Protein AF-A0A328ERE6-F1 (afdb_monomer_lite)

Secondary structure (DSSP, 8-state):
--SB-TTSPBPHHHHHHHHHHHHS-S-HHHHHHHHTS-HHHHHHHHHHHHHTT----------

Foldseek 3Di:
DAQADPVRHGDPLVVLLVVLCVVPPDDLVRSCVSSVHDSVSNVRSVVVCVVVVNDPPDDDDDD

pLDDT: mean 78.76, std 14.61, range [40.03, 90.38]

Organism: NCBI:txid61435

Radius of gyration: 11.46 Å; chains: 1; bounding box: 23×20×38 Å

Sequence (63 aa):
MPCFESDGSLSTSGKQTLKAVKEHPGTPEEIAPFSGLPLYRVRSGTRAWQKRDWPKKKKASTI

Structure (mmCIF, N/CA/C/O backbone):
data_AF-A0A328ERE6-F1
#
_entry.id   AF-A0A328ERE6-F1
#
loop_
_atom_site.group_PDB
_atom_site.id
_atom_site.type_symbol
_atom_site.label_atom_id
_atom_site.label_alt_id
_atom_site.label_comp_id
_atom_site.label_asym_id
_atom_site.label_entity_id
_atom_site.label_seq_id
_atom_site.pdbx_PDB_ins_code
_atom_site.Cartn_x
_atom_site.Cartn_y
_atom_site.Cartn_z
_atom_site.occupancy
_atom_site.B_iso_or_equiv
_atom_site.auth_seq_id
_atom_site.auth_comp_id
_atom_site.auth_asym_id
_atom_site.auth_atom_id
_atom_site.pdbx_PDB_model_num
ATOM 1 N N . MET A 1 1 ? 1.751 -10.951 -6.805 1.00 60.91 1 MET A N 1
ATOM 2 C CA . MET A 1 1 ? 2.081 -9.648 -7.416 1.00 60.91 1 MET A CA 1
ATOM 3 C C . MET A 1 1 ? 2.768 -8.801 -6.355 1.00 60.91 1 MET A C 1
ATOM 5 O O . MET A 1 1 ? 2.182 -8.640 -5.285 1.00 60.91 1 MET A O 1
ATOM 9 N N . PRO A 1 2 ? 4.018 -8.376 -6.576 1.00 75.88 2 PRO A N 1
ATOM 10 C CA . PRO A 1 2 ? 4.750 -7.542 -5.626 1.00 75.88 2 PRO A CA 1
ATOM 11 C C . PRO A 1 2 ? 4.072 -6.171 -5.469 1.00 75.88 2 PRO A C 1
ATOM 13 O O . PRO A 1 2 ? 3.342 -5.731 -6.355 1.00 75.88 2 PRO A O 1
ATOM 16 N N . CYS A 1 3 ? 4.269 -5.492 -4.335 1.00 80.31 3 CYS A N 1
ATOM 17 C CA . CYS A 1 3 ? 3.735 -4.132 -4.137 1.00 80.31 3 CYS A CA 1
ATOM 18 C C . CYS A 1 3 ? 4.446 -3.069 -4.981 1.00 80.31 3 CYS A C 1
ATOM 20 O O . CYS A 1 3 ? 3.883 -2.000 -5.207 1.00 80.31 3 CYS A O 1
ATOM 22 N N . PHE A 1 4 ? 5.641 -3.391 -5.466 1.00 81.50 4 PHE A N 1
ATOM 23 C CA . PHE A 1 4 ? 6.403 -2.587 -6.405 1.00 81.50 4 PHE A CA 1
ATOM 24 C C . PHE A 1 4 ? 6.667 -3.397 -7.666 1.00 81.50 4 PHE A C 1
ATOM 26 O O . PHE A 1 4 ? 6.915 -4.599 -7.575 1.00 81.50 4 PHE A O 1
ATOM 33 N N . GLU A 1 5 ? 6.602 -2.747 -8.815 1.00 83.94 5 GLU A N 1
ATOM 34 C CA . GLU A 1 5 ? 7.048 -3.318 -10.080 1.00 83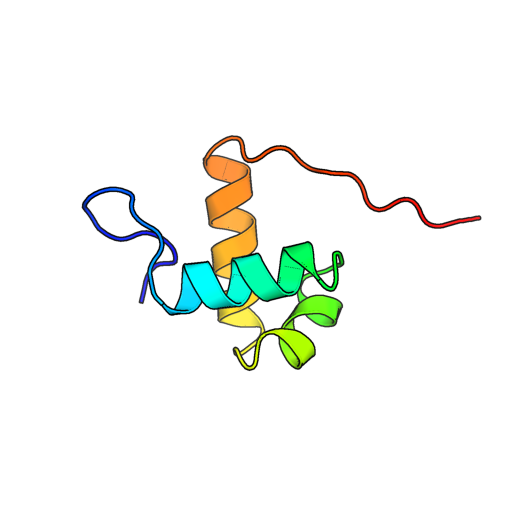.94 5 GLU A CA 1
ATOM 35 C C . GLU A 1 5 ? 8.572 -3.189 -10.225 1.00 83.94 5 GLU A C 1
ATOM 37 O O . GLU A 1 5 ? 9.239 -2.553 -9.401 1.00 83.94 5 GLU A O 1
ATOM 42 N N . SER A 1 6 ? 9.141 -3.845 -11.239 1.00 82.31 6 SER A N 1
ATOM 43 C CA . SER A 1 6 ? 10.594 -3.894 -11.467 1.00 82.31 6 SER A CA 1
ATOM 44 C C . SER A 1 6 ? 11.206 -2.516 -11.744 1.00 82.31 6 SER A C 1
ATOM 46 O O . SER A 1 6 ? 12.387 -2.306 -11.490 1.00 82.31 6 SER A O 1
ATOM 48 N N . ASP A 1 7 ? 10.396 -1.577 -12.230 1.00 81.44 7 ASP A N 1
ATOM 49 C CA . ASP A 1 7 ? 10.738 -0.169 -12.462 1.00 81.44 7 ASP A CA 1
ATOM 50 C C . ASP A 1 7 ? 10.660 0.690 -11.180 1.00 81.44 7 ASP A C 1
ATOM 52 O O . ASP A 1 7 ? 10.999 1.872 -11.180 1.00 81.44 7 ASP A O 1
ATOM 56 N N . GLY A 1 8 ? 10.211 0.109 -10.063 1.00 79.06 8 GLY A N 1
ATOM 57 C CA . GLY A 1 8 ? 10.018 0.798 -8.793 1.00 79.06 8 GLY A CA 1
ATOM 58 C C . GLY A 1 8 ? 8.690 1.547 -8.670 1.00 79.06 8 GLY A C 1
ATOM 59 O O . GLY A 1 8 ? 8.478 2.205 -7.641 1.00 79.06 8 GLY A O 1
ATOM 60 N N . SER A 1 9 ? 7.793 1.445 -9.653 1.00 85.38 9 SER A N 1
ATOM 61 C CA . SER A 1 9 ? 6.432 1.971 -9.568 1.00 85.38 9 SER A CA 1
ATOM 62 C C . SER A 1 9 ? 5.561 1.107 -8.647 1.00 85.38 9 SER A C 1
ATOM 64 O O . SER A 1 9 ? 5.901 -0.026 -8.300 1.00 85.38 9 SER A O 1
ATOM 66 N N . LEU A 1 10 ? 4.443 1.656 -8.164 1.00 85.50 10 LEU A N 1
ATOM 67 C CA . LEU A 1 10 ? 3.493 0.887 -7.356 1.00 85.50 10 LEU A CA 1
ATOM 68 C C . LEU A 1 10 ? 2.620 0.025 -8.264 1.00 85.50 10 LEU A C 1
ATOM 70 O O . LEU A 1 10 ? 1.927 0.554 -9.135 1.00 85.50 10 LEU A O 1
ATOM 74 N N . SER A 1 11 ? 2.557 -1.273 -7.970 1.00 89.19 11 SER A N 1
ATOM 75 C CA . SER A 1 11 ? 1.602 -2.164 -8.630 1.00 89.19 11 SER A CA 1
ATOM 76 C C . SER A 1 11 ? 0.163 -1.783 -8.280 1.00 89.19 11 SER A C 1
ATOM 78 O O . SER A 1 11 ? -0.082 -1.065 -7.307 1.00 89.19 11 SER A O 1
ATOM 80 N N . THR A 1 12 ? -0.826 -2.308 -9.005 1.00 87.81 12 THR A N 1
ATOM 81 C CA . THR A 1 12 ? -2.255 -2.075 -8.709 1.00 87.81 12 THR A CA 1
ATOM 82 C C . THR A 1 12 ? -2.598 -2.366 -7.246 1.00 87.81 12 THR A C 1
ATOM 84 O O . THR A 1 12 ? -3.225 -1.545 -6.576 1.00 87.81 12 THR A O 1
ATOM 87 N N . SER A 1 13 ? -2.094 -3.478 -6.700 1.00 85.31 13 SER A N 1
ATOM 88 C CA . SER A 1 13 ? -2.259 -3.789 -5.276 1.00 85.31 13 SER A CA 1
ATOM 89 C C . SER A 1 13 ? -1.481 -2.855 -4.350 1.00 85.31 13 SER A C 1
ATOM 91 O O . SER A 1 13 ? -1.956 -2.550 -3.258 1.00 85.31 13 SER A O 1
ATOM 93 N N . GLY A 1 14 ? -0.310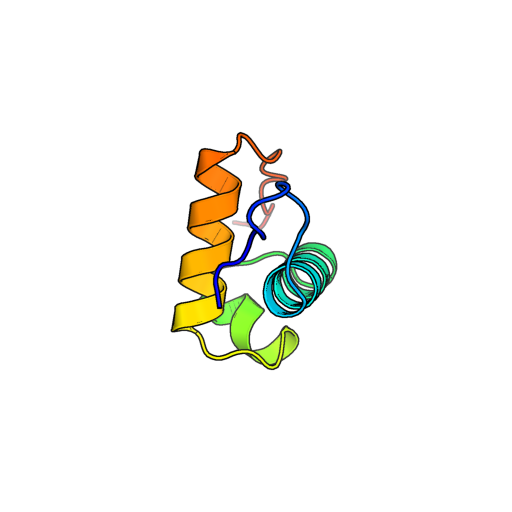 -2.372 -4.774 1.00 88.06 14 GLY A N 1
ATOM 94 C CA . GLY A 1 14 ? 0.438 -1.347 -4.047 1.00 88.06 14 GLY A CA 1
ATOM 95 C C . GLY A 1 14 ? -0.344 -0.035 -3.960 1.00 88.06 14 GLY A C 1
ATOM 96 O O . GLY A 1 14 ? -0.473 0.529 -2.878 1.00 88.06 14 GLY A O 1
ATOM 97 N N . LYS A 1 15 ? -0.953 0.408 -5.066 1.00 89.00 15 LYS A N 1
ATOM 98 C CA . LYS A 1 15 ? -1.807 1.606 -5.121 1.00 89.00 15 LYS A CA 1
ATOM 99 C C . LYS A 1 15 ? -3.048 1.465 -4.236 1.00 89.00 15 LYS A C 1
ATOM 101 O O . LYS A 1 15 ? -3.343 2.381 -3.476 1.00 89.00 15 LYS A O 1
ATOM 106 N N . GLN A 1 16 ? -3.734 0.322 -4.284 1.00 88.44 16 GLN A N 1
ATOM 107 C CA . GLN A 1 16 ? -4.898 0.038 -3.431 1.00 88.44 16 GLN A CA 1
ATOM 108 C C . GLN A 1 16 ? -4.535 0.023 -1.947 1.00 88.44 16 GLN A C 1
ATOM 110 O O . GLN A 1 16 ? -5.198 0.672 -1.143 1.00 88.44 16 GLN A O 1
ATOM 115 N N . THR A 1 17 ? -3.436 -0.648 -1.594 1.00 86.88 17 THR A N 1
ATOM 116 C CA . THR A 1 17 ? -2.930 -0.638 -0.217 1.00 86.88 17 THR A CA 1
ATOM 117 C C . THR A 1 17 ? -2.596 0.795 0.201 1.00 86.88 17 THR A C 1
ATOM 119 O O . THR A 1 17 ? -2.907 1.188 1.319 1.00 86.88 17 THR A O 1
ATOM 122 N N . LEU A 1 18 ? -1.984 1.604 -0.678 1.00 86.94 18 LEU A N 1
ATOM 123 C CA . LEU A 1 18 ? -1.571 2.979 -0.352 1.00 86.94 18 LEU A CA 1
ATOM 124 C C . LEU A 1 18 ? -2.758 3.890 -0.137 1.00 86.94 18 LEU A C 1
ATOM 126 O O . LEU A 1 18 ? -2.748 4.694 0.791 1.00 86.94 18 LEU A O 1
ATOM 130 N N . LYS A 1 19 ? -3.776 3.747 -0.978 1.00 88.81 19 LYS A N 1
ATOM 131 C CA . LYS A 1 19 ? -5.035 4.452 -0.814 1.00 88.81 19 LYS A CA 1
ATOM 132 C C . LYS A 1 19 ? -5.670 4.104 0.535 1.00 88.81 19 LYS A C 1
ATOM 134 O O . LYS A 1 19 ? -5.920 5.010 1.321 1.00 88.81 19 LYS A O 1
ATOM 139 N N . ALA A 1 20 ? -5.787 2.814 0.850 1.00 88.38 20 ALA A N 1
ATOM 140 C CA . ALA A 1 20 ? -6.369 2.355 2.107 1.00 88.38 20 ALA A CA 1
ATOM 141 C C . ALA A 1 20 ? -5.587 2.839 3.337 1.00 88.38 20 ALA A C 1
ATOM 143 O O . ALA A 1 20 ? -6.193 3.322 4.279 1.00 88.38 20 ALA A O 1
ATOM 144 N N . VAL A 1 21 ? -4.249 2.805 3.308 1.00 86.75 21 VAL A N 1
ATOM 145 C CA . VAL A 1 21 ? -3.400 3.333 4.395 1.00 86.75 21 VAL A CA 1
ATOM 146 C C . VAL A 1 21 ? -3.533 4.852 4.552 1.00 86.75 21 VAL A C 1
ATOM 148 O O . VAL A 1 21 ? -3.379 5.368 5.656 1.00 86.75 21 VAL A O 1
ATOM 151 N N . LYS A 1 22 ? -3.763 5.595 3.464 1.00 85.81 22 LYS A N 1
ATOM 152 C CA . LYS A 1 22 ? -3.926 7.056 3.514 1.00 85.81 22 LYS A CA 1
ATOM 153 C C . LYS A 1 22 ? -5.298 7.469 4.042 1.00 85.81 22 LYS A C 1
ATOM 155 O O . LYS A 1 22 ? -5.366 8.414 4.819 1.00 85.81 22 LYS A O 1
ATOM 160 N N . GLU A 1 23 ? -6.355 6.793 3.604 1.00 86.81 23 GLU A N 1
ATOM 161 C CA . GLU A 1 23 ? -7.742 7.071 4.007 1.00 86.81 23 GLU A CA 1
ATOM 162 C C . GLU A 1 23 ? -8.030 6.535 5.413 1.00 86.81 23 GLU A C 1
ATOM 164 O O . GLU A 1 23 ? -8.601 7.227 6.252 1.00 86.81 23 GLU A O 1
ATOM 169 N N . HIS A 1 24 ? -7.550 5.326 5.688 1.00 85.75 24 HIS A N 1
ATOM 170 C CA . HIS A 1 24 ? -7.667 4.634 6.960 1.00 85.75 24 HIS A CA 1
ATOM 171 C C . HIS A 1 24 ? -6.265 4.213 7.399 1.00 85.75 24 HIS A C 1
ATOM 173 O O . HIS A 1 24 ? -5.883 3.051 7.230 1.00 85.75 24 HIS A O 1
ATOM 179 N N . PRO A 1 25 ? -5.453 5.132 7.960 1.00 83.12 25 PRO A N 1
ATOM 180 C CA . PRO A 1 25 ? -4.212 4.713 8.600 1.00 83.12 25 PRO A CA 1
ATOM 181 C C . PRO A 1 25 ? -4.555 3.630 9.626 1.00 83.12 25 PRO A C 1
ATOM 183 O O . PRO A 1 25 ? -5.679 3.613 10.131 1.00 83.12 25 PRO A O 1
ATOM 186 N N . GLY A 1 26 ? -3.628 2.731 9.967 1.00 85.12 26 GLY A N 1
ATOM 187 C CA . GLY A 1 26 ? -3.916 1.655 10.922 1.00 85.12 26 GLY A CA 1
ATOM 188 C C . GLY A 1 26 ? -2.962 0.486 10.924 1.00 85.12 26 GLY A C 1
ATOM 189 O O . GLY A 1 26 ? -1.916 0.519 10.270 1.00 85.12 26 GLY A O 1
ATOM 190 N N . THR A 1 27 ? -3.315 -0.538 11.700 1.00 87.56 27 THR A N 1
ATOM 191 C CA . THR A 1 27 ? -2.646 -1.836 11.595 1.00 87.56 27 THR A CA 1
ATOM 192 C C . THR A 1 27 ? -3.054 -2.522 10.288 1.00 87.56 27 THR A C 1
ATOM 194 O O . THR A 1 27 ? -4.107 -2.221 9.722 1.00 87.56 27 THR A O 1
ATOM 197 N N . PRO A 1 28 ? -2.245 -3.455 9.757 1.00 87.12 28 PRO A N 1
ATOM 198 C CA . PRO A 1 28 ? -2.607 -4.187 8.548 1.00 87.12 28 PRO A CA 1
ATOM 199 C C . PRO A 1 28 ? -3.957 -4.910 8.654 1.00 87.12 28 PRO A C 1
ATOM 201 O O . PRO A 1 28 ? -4.627 -5.052 7.634 1.00 87.12 28 PRO A O 1
ATOM 204 N N . GLU A 1 29 ? -4.353 -5.350 9.857 1.00 88.38 29 GLU A N 1
ATOM 205 C CA . GLU A 1 29 ? -5.681 -5.928 10.103 1.00 88.38 29 GLU A CA 1
ATOM 206 C C . GLU A 1 29 ? -6.798 -4.906 9.895 1.00 88.38 29 GLU A C 1
ATOM 208 O O . GLU A 1 29 ? -7.781 -5.217 9.229 1.00 88.38 29 GLU A O 1
ATOM 213 N N . GLU A 1 30 ? -6.624 -3.687 10.410 1.00 88.00 30 GLU A N 1
ATOM 214 C CA . GLU A 1 30 ? -7.591 -2.596 10.257 1.00 88.00 30 GLU A CA 1
ATOM 215 C C . GLU A 1 30 ? -7.693 -2.127 8.804 1.00 88.00 30 GLU A C 1
ATOM 217 O O . GLU A 1 30 ? -8.780 -1.818 8.339 1.00 88.00 30 GLU A O 1
ATOM 222 N N . ILE A 1 31 ? -6.578 -2.092 8.068 1.00 88.88 31 ILE A N 1
ATOM 223 C CA . ILE A 1 31 ? -6.517 -1.580 6.687 1.00 88.88 31 ILE A CA 1
ATOM 224 C C . ILE A 1 31 ? -7.084 -2.583 5.669 1.00 88.88 31 ILE A C 1
ATOM 226 O O . ILE A 1 31 ? -7.651 -2.182 4.649 1.00 88.88 31 ILE A O 1
ATOM 230 N N . ALA A 1 32 ? -6.915 -3.887 5.911 1.00 88.88 32 ALA A N 1
ATOM 231 C CA . ALA A 1 32 ? -7.347 -4.952 5.004 1.00 88.88 32 ALA A CA 1
ATOM 232 C C . ALA A 1 32 ? -8.797 -4.810 4.497 1.00 88.88 32 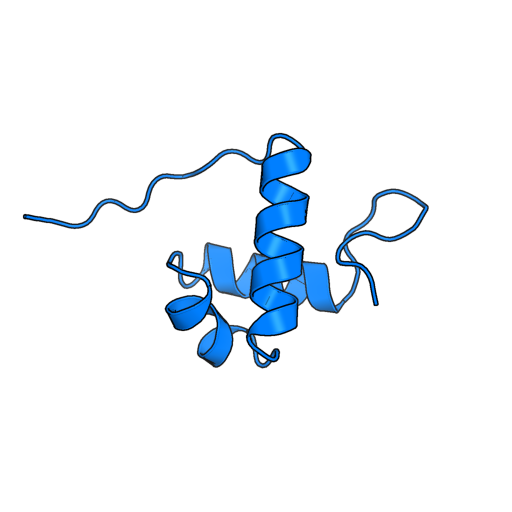ALA A C 1
ATOM 234 O O . ALA A 1 32 ? -8.962 -4.788 3.270 1.00 88.88 32 ALA A O 1
ATOM 235 N N . PRO A 1 33 ? -9.822 -4.635 5.357 1.00 88.75 33 PRO A N 1
ATOM 236 C CA . PRO A 1 33 ? -11.205 -4.485 4.902 1.00 88.75 33 PRO A CA 1
ATOM 237 C C . PRO A 1 33 ? -11.417 -3.260 4.000 1.00 88.75 33 PRO A C 1
ATOM 239 O O . PRO A 1 33 ? -12.167 -3.352 3.033 1.00 88.75 33 PRO A O 1
ATOM 242 N N . PHE A 1 34 ? -10.719 -2.145 4.241 1.00 87.38 34 PHE A N 1
ATOM 243 C CA . PHE A 1 34 ? -10.839 -0.931 3.418 1.00 87.38 34 PHE A CA 1
ATOM 244 C C . PHE A 1 34 ? -10.112 -1.039 2.076 1.00 87.38 34 PHE A C 1
ATOM 246 O O . PHE A 1 34 ? -10.494 -0.413 1.092 1.00 87.38 34 PHE A O 1
ATOM 253 N N . SER A 1 35 ? -9.049 -1.842 2.018 1.00 85.69 35 SER A N 1
ATOM 254 C CA . SER A 1 35 ? -8.259 -2.023 0.798 1.00 85.69 35 SER A CA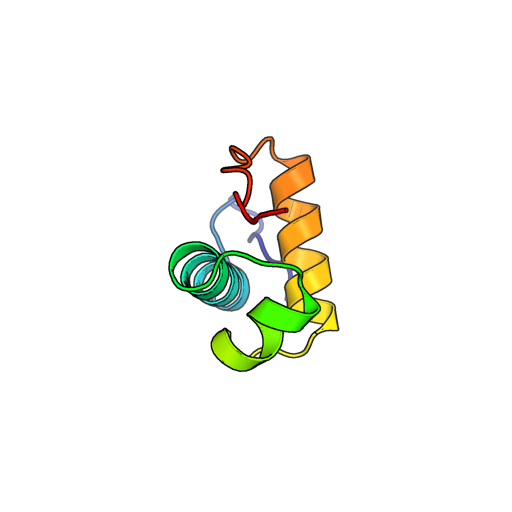 1
ATOM 255 C C . SER A 1 35 ? -8.906 -2.942 -0.239 1.00 85.69 35 SER A C 1
ATOM 257 O O . SER A 1 35 ? -8.470 -2.950 -1.390 1.00 85.69 35 SER A O 1
ATOM 259 N N . GLY A 1 36 ? -9.891 -3.754 0.163 1.00 86.94 36 GLY A N 1
ATOM 260 C CA . GLY A 1 36 ? -10.435 -4.830 -0.672 1.00 86.94 36 GLY A CA 1
ATOM 261 C C . GLY A 1 36 ? -9.405 -5.915 -1.017 1.00 86.94 36 GLY A C 1
ATOM 262 O O . GLY A 1 36 ? -9.616 -6.703 -1.937 1.00 86.94 36 GLY A O 1
ATOM 263 N N . LEU A 1 37 ? -8.269 -5.949 -0.310 1.00 88.31 37 LEU A N 1
ATOM 264 C CA . LEU A 1 37 ? -7.182 -6.901 -0.512 1.00 88.31 37 LEU A CA 1
ATOM 265 C C . LEU A 1 37 ? -7.076 -7.864 0.674 1.00 88.31 37 LEU A C 1
ATOM 267 O O . LEU A 1 37 ? -7.336 -7.490 1.818 1.00 88.31 37 LEU A O 1
ATOM 271 N N . PRO A 1 38 ? -6.615 -9.103 0.439 1.00 90.38 38 PRO A N 1
ATOM 272 C CA . PRO A 1 38 ? -6.398 -10.049 1.520 1.00 90.38 38 PRO A CA 1
ATOM 273 C C . PRO A 1 38 ? -5.284 -9.574 2.465 1.00 90.38 38 PRO A C 1
ATOM 275 O O . PRO A 1 38 ? -4.276 -9.001 2.038 1.00 90.38 38 PRO A O 1
ATOM 278 N N . LEU A 1 39 ? -5.428 -9.893 3.755 1.00 89.00 39 LEU A N 1
ATOM 279 C CA . LEU A 1 39 ? -4.543 -9.435 4.834 1.00 89.00 39 LEU A CA 1
ATOM 280 C C . LEU A 1 39 ? -3.052 -9.701 4.566 1.00 89.00 39 LEU A C 1
ATOM 282 O O . LEU A 1 39 ? -2.204 -8.851 4.843 1.00 89.00 39 LEU A O 1
ATOM 286 N N . TYR A 1 40 ? -2.711 -10.859 3.990 1.00 89.44 40 TYR A N 1
ATOM 287 C CA . TYR A 1 40 ? -1.318 -11.189 3.673 1.00 89.44 40 TYR A CA 1
ATOM 288 C C . TYR A 1 40 ? -0.703 -10.209 2.656 1.00 89.44 40 TYR A C 1
ATOM 290 O O . TYR A 1 40 ? 0.477 -9.871 2.774 1.00 89.44 40 TYR A O 1
ATOM 298 N N . ARG A 1 41 ? -1.492 -9.692 1.698 1.00 86.56 41 ARG A N 1
ATOM 299 C CA . ARG A 1 41 ? -1.022 -8.685 0.734 1.00 86.56 41 ARG A CA 1
ATOM 300 C C . ARG A 1 41 ? -0.784 -7.348 1.411 1.00 86.56 41 ARG A C 1
ATOM 302 O O . ARG A 1 41 ? 0.285 -6.775 1.218 1.00 86.56 41 ARG A O 1
ATOM 309 N N . VAL A 1 42 ? -1.715 -6.897 2.245 1.00 88.31 42 VAL A N 1
ATOM 310 C CA . VAL A 1 42 ? -1.585 -5.630 2.981 1.00 88.31 42 VAL A CA 1
ATOM 311 C C . VAL A 1 42 ? -0.374 -5.664 3.916 1.00 88.31 42 VAL A C 1
ATOM 313 O O . VAL A 1 42 ? 0.424 -4.725 3.932 1.00 88.31 42 VAL A O 1
ATOM 316 N N . ARG A 1 43 ? -0.143 -6.786 4.609 1.00 88.88 43 ARG A N 1
ATOM 317 C CA . ARG A 1 43 ? 1.069 -7.018 5.417 1.00 88.88 43 ARG A CA 1
ATOM 318 C C . ARG A 1 43 ? 2.350 -7.001 4.580 1.00 88.88 43 ARG A C 1
ATOM 320 O O . ARG A 1 43 ? 3.347 -6.418 4.996 1.00 88.88 43 ARG A O 1
ATOM 327 N N . SER A 1 44 ? 2.344 -7.632 3.407 1.00 87.25 44 SER A N 1
ATOM 328 C CA . SER A 1 44 ? 3.518 -7.629 2.525 1.00 87.25 44 SER A CA 1
ATOM 329 C C . SER A 1 44 ? 3.833 -6.226 1.989 1.00 87.25 44 SER A C 1
ATOM 331 O O . SER A 1 44 ? 4.995 -5.824 1.972 1.00 87.25 44 SER A O 1
ATOM 333 N N . GLY A 1 45 ? 2.805 -5.451 1.628 1.00 85.75 45 GLY A N 1
ATOM 334 C CA . GLY A 1 45 ? 2.953 -4.095 1.106 1.00 85.75 45 GLY A CA 1
ATOM 335 C C . GLY A 1 45 ? 3.423 -3.096 2.145 1.00 85.75 45 GLY A C 1
ATOM 336 O O . GLY A 1 45 ? 4.374 -2.359 1.903 1.00 85.75 45 GLY A O 1
ATOM 337 N N . THR A 1 46 ? 2.830 -3.140 3.338 1.00 82.81 46 THR A N 1
ATOM 338 C CA . THR A 1 46 ? 3.258 -2.304 4.468 1.00 82.81 46 THR A CA 1
ATOM 339 C C . THR A 1 46 ? 4.715 -2.569 4.854 1.00 82.81 46 THR A C 1
ATOM 341 O O . THR A 1 46 ? 5.470 -1.615 5.039 1.00 82.81 46 THR A O 1
ATOM 344 N N . ARG A 1 47 ? 5.167 -3.833 4.882 1.00 84.62 47 ARG A N 1
ATOM 345 C CA . ARG A 1 47 ? 6.595 -4.159 5.081 1.00 84.62 47 ARG A CA 1
ATOM 346 C C . ARG A 1 47 ? 7.478 -3.633 3.953 1.00 84.62 47 ARG A C 1
ATOM 348 O O . ARG A 1 47 ? 8.546 -3.090 4.224 1.00 84.62 47 ARG A O 1
ATOM 355 N N . ALA A 1 48 ? 7.048 -3.780 2.700 1.00 83.06 48 ALA A N 1
ATOM 356 C CA . ALA A 1 48 ? 7.808 -3.301 1.549 1.00 83.06 48 ALA A CA 1
ATOM 357 C C . ALA A 1 48 ? 8.016 -1.776 1.598 1.00 83.06 48 ALA A C 1
ATOM 359 O O . ALA A 1 48 ? 9.094 -1.296 1.262 1.00 83.06 48 ALA A O 1
ATOM 360 N N . TRP A 1 49 ? 7.025 -1.016 2.069 1.00 78.69 49 TRP A N 1
ATOM 361 C CA . TRP A 1 49 ? 7.145 0.439 2.217 1.00 78.69 49 TRP A CA 1
ATOM 362 C C . TRP A 1 49 ? 8.006 0.859 3.399 1.00 78.69 49 TRP A C 1
ATOM 364 O O . TRP A 1 49 ? 8.774 1.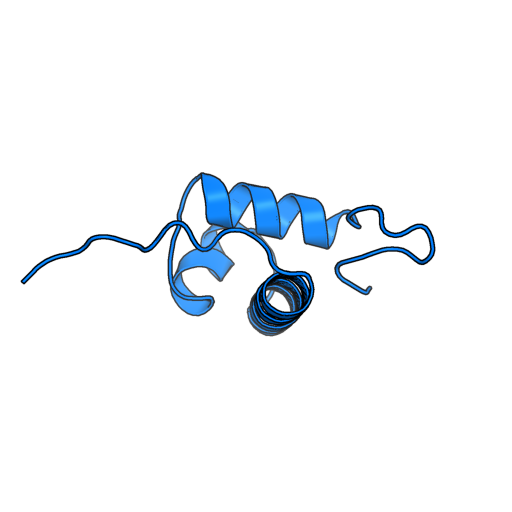807 3.272 1.00 78.69 49 TRP A O 1
ATOM 374 N N . GLN A 1 50 ? 7.934 0.141 4.524 1.00 78.25 50 GLN A N 1
ATOM 375 C CA . GLN A 1 50 ? 8.848 0.369 5.648 1.00 78.25 50 GLN A CA 1
ATOM 376 C C . GLN A 1 50 ? 10.311 0.190 5.230 1.00 78.25 50 GLN A C 1
ATOM 378 O O . GLN A 1 50 ? 11.173 0.922 5.698 1.00 78.25 50 GLN A O 1
ATOM 383 N N . LYS A 1 51 ? 10.584 -0.759 4.327 1.00 78.44 51 LYS A N 1
ATOM 384 C CA . LYS A 1 51 ? 11.928 -1.021 3.801 1.00 78.44 51 LYS A CA 1
ATOM 385 C C . LYS A 1 51 ? 12.439 0.069 2.854 1.00 78.44 51 LYS A C 1
ATOM 387 O O . LYS A 1 51 ? 13.644 0.197 2.685 1.00 78.44 51 LYS A O 1
ATOM 392 N N . ARG A 1 52 ? 11.533 0.820 2.224 1.00 70.75 52 ARG A N 1
ATOM 393 C CA . ARG A 1 52 ? 11.842 1.864 1.234 1.00 70.75 52 ARG A CA 1
ATOM 394 C C . ARG A 1 52 ? 11.846 3.274 1.843 1.00 70.75 52 ARG A C 1
ATOM 396 O O . ARG A 1 52 ? 11.715 4.241 1.107 1.00 70.75 52 ARG A O 1
ATOM 403 N N . ASP A 1 53 ? 11.951 3.352 3.171 1.00 64.62 53 ASP A N 1
ATOM 404 C CA . ASP A 1 53 ? 11.917 4.582 3.970 1.00 64.62 53 ASP A CA 1
ATOM 405 C C . ASP A 1 53 ? 10.687 5.467 3.685 1.00 64.62 53 ASP A C 1
ATOM 407 O O . ASP A 1 53 ? 10.764 6.680 3.514 1.00 64.62 53 ASP A O 1
ATOM 411 N N . TRP A 1 54 ? 9.500 4.852 3.598 1.00 64.25 54 TRP A N 1
ATOM 412 C CA . TRP A 1 54 ? 8.267 5.631 3.492 1.00 64.25 54 TRP A CA 1
ATOM 413 C C . TRP A 1 54 ? 7.986 6.365 4.816 1.00 64.25 54 TRP A C 1
ATOM 415 O O . TRP A 1 54 ? 7.988 5.714 5.871 1.00 64.25 54 TRP A O 1
ATOM 425 N N . PRO A 1 55 ? 7.672 7.679 4.799 1.00 48.03 55 PRO A N 1
ATOM 426 C CA . PRO A 1 55 ? 7.428 8.444 6.013 1.00 48.03 55 PRO A CA 1
ATOM 427 C C . PRO A 1 55 ? 6.255 7.842 6.786 1.00 48.03 55 PRO A C 1
ATOM 429 O O . PRO A 1 55 ? 5.090 7.897 6.378 1.00 48.03 55 PRO A O 1
ATOM 432 N N . LYS A 1 56 ? 6.577 7.256 7.941 1.00 49.50 56 LYS A N 1
ATOM 433 C CA . LYS A 1 56 ? 5.601 6.811 8.932 1.00 49.50 56 LYS A CA 1
ATOM 434 C C . LYS A 1 56 ? 4.905 8.052 9.486 1.00 49.50 56 LYS A C 1
ATOM 436 O O . LYS A 1 56 ? 5.369 8.636 10.463 1.00 49.50 56 LYS A O 1
ATOM 441 N N . LYS A 1 57 ? 3.766 8.455 8.915 1.00 44.31 57 LYS A N 1
ATOM 442 C CA . LYS A 1 57 ? 2.821 9.266 9.689 1.00 44.31 57 LYS A CA 1
ATOM 443 C C . LYS A 1 57 ? 2.266 8.361 10.784 1.00 44.31 57 LYS A C 1
ATOM 445 O O . LYS A 1 57 ? 1.455 7.477 10.521 1.00 44.31 57 LYS A O 1
ATOM 450 N N . LYS A 1 58 ? 2.817 8.530 11.991 1.00 40.03 58 LYS A N 1
ATOM 451 C CA . LYS A 1 58 ? 2.357 7.884 13.219 1.00 40.03 58 LYS A CA 1
ATOM 452 C C . LYS A 1 58 ? 0.844 8.063 13.322 1.00 40.03 58 LYS A C 1
ATOM 454 O O . LYS A 1 58 ? 0.357 9.189 13.251 1.00 40.03 58 LYS A O 1
ATOM 459 N N . LYS A 1 59 ? 0.118 6.965 13.534 1.00 42.19 59 LYS A N 1
ATOM 460 C CA . LYS A 1 59 ? -1.203 7.056 14.143 1.00 42.19 59 LYS A CA 1
ATOM 461 C C . LYS A 1 59 ? -1.029 7.636 15.540 1.00 42.19 59 LYS A C 1
ATOM 463 O O . LYS A 1 59 ? -0.414 7.010 16.398 1.00 42.19 59 LYS A O 1
ATOM 468 N N . ALA A 1 60 ? -1.563 8.832 15.728 1.00 55.66 60 ALA A N 1
ATOM 469 C CA . ALA A 1 60 ? -2.090 9.244 17.009 1.00 55.66 60 ALA A CA 1
ATOM 470 C C . ALA A 1 60 ? -3.368 8.431 17.296 1.00 55.66 60 ALA A C 1
ATOM 472 O O . ALA A 1 60 ? -4.261 8.355 16.4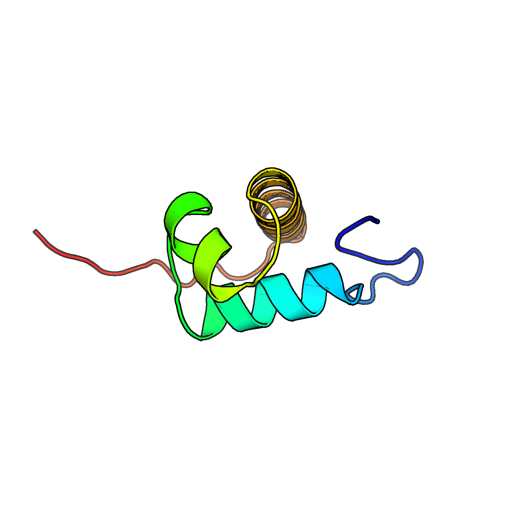53 1.00 55.66 60 ALA A O 1
ATOM 473 N N . SER A 1 61 ? -3.413 7.793 18.460 1.00 46.78 61 SER A N 1
ATOM 474 C CA . SER A 1 61 ? -4.599 7.448 19.265 1.00 46.78 61 SER A CA 1
ATOM 475 C C . SER A 1 61 ? -4.026 6.987 20.609 1.00 46.78 61 SER A C 1
ATOM 477 O O . SER A 1 61 ? -3.278 6.014 20.627 1.00 46.78 61 SER A O 1
ATOM 479 N N . THR A 1 62 ? -4.050 7.836 21.645 1.00 43.72 62 THR A N 1
ATOM 480 C CA . THR A 1 62 ? -5.122 7.867 22.669 1.00 43.72 62 THR A CA 1
ATOM 481 C C . THR A 1 62 ? -5.127 6.516 23.389 1.00 43.72 62 THR A C 1
ATOM 483 O O . THR A 1 62 ? -5.528 5.525 22.790 1.00 43.72 62 THR A O 1
ATOM 486 N N . ILE A 1 63 ? -4.566 6.378 24.595 1.00 46.28 63 ILE A N 1
ATOM 487 C CA . ILE A 1 63 ? -4.874 7.046 25.878 1.00 46.28 63 ILE A CA 1
ATOM 488 C C . ILE A 1 63 ? -3.581 7.311 26.660 1.00 46.28 63 ILE A C 1
ATOM 490 O O . ILE A 1 63 ? -2.675 6.451 26.586 1.00 46.28 63 ILE A O 1
#